Protein AF-A0A950N4R3-F1 (afdb_monomer)

Secondary structure (DSSP, 8-state):
------HHHHHHGGGSTHHHHHHHHHHHHHHHH-SSHHHHHHHHHHHHHSSPPPHHHHHHHHHHHHHS-HHHHHHHHHHHHHHH-------

Solvent-accessible surface area (backbone atoms only — not comparable to full-atom values): 5429 Å² total; per-residue (Å²): 143,82,87,83,84,56,73,68,60,61,62,70,40,79,84,40,73,62,54,57,53,48,17,45,54,50,29,56,46,42,63,70,77,37,89,49,68,67,60,32,50,39,50,48,28,37,74,76,70,73,39,77,54,50,75,68,57,46,50,52,49,51,57,50,40,73,73,36,61,72,72,64,28,38,33,51,48,39,48,49,54,55,57,70,57,59,82,80,78,85,133

Structure (mmCIF, N/CA/C/O backbone):
data_AF-A0A950N4R3-F1
#
_entry.id   AF-A0A950N4R3-F1
#
loop_
_atom_site.group_PDB
_atom_site.id
_atom_site.type_symbol
_atom_site.label_atom_id
_atom_site.label_alt_id
_atom_site.label_comp_id
_atom_site.label_asym_id
_atom_site.label_entity_id
_atom_site.label_seq_id
_atom_site.pdbx_PDB_ins_code
_atom_site.Cartn_x
_atom_site.Cartn_y
_atom_site.Cartn_z
_atom_site.occupancy
_atom_site.B_iso_or_equiv
_atom_site.auth_seq_id
_atom_site.auth_comp_id
_atom_site.auth_asym_id
_atom_site.auth_atom_id
_atom_site.pdbx_PDB_model_num
ATOM 1 N N . ARG A 1 1 ? 19.353 -18.789 13.311 1.00 52.81 1 ARG A N 1
ATOM 2 C CA . ARG A 1 1 ? 19.544 -17.323 13.420 1.00 52.81 1 ARG A CA 1
ATOM 3 C C . ARG A 1 1 ? 20.870 -16.975 12.750 1.00 52.81 1 ARG A C 1
ATOM 5 O O . ARG A 1 1 ? 21.881 -17.170 13.398 1.00 52.81 1 ARG A O 1
ATOM 12 N N . ILE A 1 2 ? 20.873 -16.540 11.484 1.00 38.72 2 ILE A N 1
ATOM 13 C CA . ILE A 1 2 ? 21.940 -15.717 10.887 1.00 38.72 2 ILE A CA 1
ATOM 14 C C . ILE A 1 2 ? 21.254 -14.786 9.889 1.00 38.72 2 ILE A C 1
ATOM 16 O O . ILE A 1 2 ? 20.527 -15.214 8.998 1.00 38.72 2 ILE A O 1
ATOM 20 N N . THR A 1 3 ? 21.429 -13.510 10.170 1.00 46.00 3 THR A N 1
ATOM 21 C CA . THR A 1 3 ? 20.975 -12.332 9.455 1.00 46.00 3 THR A CA 1
ATOM 22 C C . THR A 1 3 ? 21.828 -12.201 8.194 1.00 46.00 3 THR A C 1
ATOM 24 O O . THR A 1 3 ? 23.022 -11.951 8.311 1.00 46.00 3 THR A O 1
ATOM 27 N N . SER A 1 4 ? 21.256 -12.382 7.003 1.00 39.84 4 SER A N 1
ATOM 28 C CA . SER A 1 4 ? 21.950 -12.049 5.752 1.00 39.84 4 SER A CA 1
ATOM 29 C C . SER A 1 4 ? 21.361 -10.777 5.174 1.00 39.84 4 SER A C 1
ATOM 31 O O . SER A 1 4 ? 20.399 -10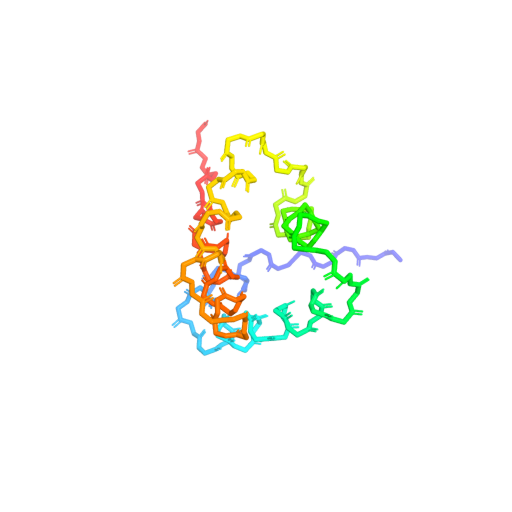.762 4.415 1.00 39.84 4 SER A O 1
ATOM 33 N N . THR A 1 5 ? 21.976 -9.694 5.616 1.00 50.62 5 THR A N 1
ATOM 34 C CA . THR A 1 5 ? 21.991 -8.377 5.006 1.00 50.62 5 THR A CA 1
ATOM 35 C C . THR A 1 5 ? 22.535 -8.451 3.575 1.00 50.62 5 THR A C 1
ATOM 37 O O . THR A 1 5 ? 23.741 -8.595 3.389 1.00 50.62 5 THR A O 1
ATOM 40 N N . THR A 1 6 ? 21.692 -8.238 2.565 1.00 44.16 6 THR A N 1
ATOM 41 C CA . THR A 1 6 ? 22.138 -7.612 1.305 1.00 44.16 6 THR A CA 1
ATOM 42 C C . THR A 1 6 ? 21.306 -6.362 0.988 1.00 44.16 6 THR A C 1
ATOM 44 O O . THR A 1 6 ? 20.564 -6.338 0.008 1.00 44.16 6 THR A O 1
ATOM 47 N N . PRO A 1 7 ? 21.461 -5.266 1.764 1.00 51.59 7 PRO A N 1
ATOM 48 C CA . PRO A 1 7 ? 20.920 -3.957 1.383 1.00 51.59 7 PRO A CA 1
ATOM 49 C C . PRO A 1 7 ? 21.400 -3.505 -0.009 1.00 51.59 7 PRO A C 1
ATOM 51 O O . PRO A 1 7 ? 20.709 -2.763 -0.695 1.00 51.59 7 PRO A O 1
ATOM 54 N N . LEU A 1 8 ? 22.564 -3.991 -0.461 1.00 45.12 8 LEU A N 1
ATOM 55 C CA . LEU A 1 8 ? 23.170 -3.593 -1.732 1.00 45.12 8 LEU A CA 1
ATOM 56 C C . LEU A 1 8 ? 22.494 -4.219 -2.969 1.00 45.12 8 LEU A C 1
ATOM 58 O O . LEU A 1 8 ? 22.484 -3.594 -4.023 1.00 45.12 8 LEU A O 1
ATOM 62 N N . GLN A 1 9 ? 21.890 -5.413 -2.863 1.00 44.06 9 GLN A N 1
ATOM 63 C CA . GLN A 1 9 ? 21.156 -6.012 -3.992 1.00 44.06 9 GLN A CA 1
ATOM 64 C C . GLN A 1 9 ? 19.747 -5.432 -4.151 1.00 44.06 9 GLN A C 1
ATOM 66 O O . GLN A 1 9 ? 19.268 -5.330 -5.275 1.00 44.06 9 GLN A O 1
ATOM 71 N N . ALA A 1 10 ? 19.120 -4.971 -3.064 1.00 51.31 10 ALA A N 1
ATOM 72 C CA . ALA A 1 10 ? 17.852 -4.243 -3.131 1.00 51.31 10 ALA A CA 1
ATOM 73 C C . ALA A 1 10 ? 17.991 -2.897 -3.873 1.00 51.31 10 ALA A C 1
ATOM 75 O O . ALA A 1 10 ? 17.063 -2.470 -4.554 1.00 51.31 10 ALA A O 1
ATOM 76 N N . LEU A 1 11 ? 19.170 -2.264 -3.804 1.00 48.53 11 LEU A N 1
ATOM 77 C CA . LEU A 1 11 ? 19.442 -0.982 -4.461 1.00 48.53 11 LEU A CA 1
ATOM 78 C C . LEU A 1 11 ? 19.685 -1.119 -5.978 1.00 48.53 11 LEU A C 1
ATOM 80 O O . LEU A 1 11 ? 19.286 -0.246 -6.742 1.00 48.53 11 LEU A O 1
ATOM 84 N N . PHE A 1 12 ? 20.269 -2.234 -6.438 1.00 43.88 12 PHE A N 1
ATOM 85 C CA . PHE A 1 12 ? 20.420 -2.522 -7.875 1.00 43.88 12 PHE A CA 1
ATOM 86 C C . PHE A 1 12 ? 19.100 -2.926 -8.559 1.00 43.88 12 PHE A C 1
ATOM 88 O O . PHE A 1 12 ? 18.979 -2.801 -9.773 1.00 43.88 12 PHE A O 1
ATOM 95 N N . MET A 1 13 ? 18.095 -3.366 -7.795 1.00 48.78 13 MET A N 1
ATOM 96 C CA . MET A 1 13 ? 16.781 -3.776 -8.311 1.00 48.78 13 MET A CA 1
ATOM 97 C C . MET A 1 13 ? 15.836 -2.607 -8.613 1.00 48.78 13 MET A C 1
ATOM 99 O O . MET A 1 13 ? 14.818 -2.808 -9.267 1.00 48.78 13 MET A O 1
ATOM 103 N N . LEU A 1 14 ? 16.162 -1.388 -8.170 1.00 47.56 14 LEU A N 1
ATOM 104 C CA . LEU A 1 14 ? 15.286 -0.215 -8.267 1.00 47.56 14 LEU A CA 1
ATOM 105 C C . LEU A 1 14 ? 15.012 0.259 -9.714 1.00 47.56 14 LEU A C 1
ATOM 107 O O . LEU A 1 14 ? 14.135 1.094 -9.915 1.00 47.56 14 LEU A O 1
ATOM 111 N N . ASN A 1 15 ? 15.730 -0.271 -10.714 1.00 52.72 15 ASN A N 1
ATOM 112 C CA . ASN A 1 15 ? 15.570 0.068 -12.137 1.00 52.72 15 ASN A CA 1
ATOM 113 C C . ASN A 1 15 ? 15.091 -1.102 -13.020 1.00 52.72 15 ASN A C 1
ATOM 115 O O . ASN A 1 15 ? 15.010 -0.946 -14.237 1.00 52.72 15 ASN A O 1
ATOM 119 N N . ASP A 1 16 ? 14.781 -2.266 -12.443 1.00 57.34 16 ASP A N 1
ATOM 120 C CA . ASP A 1 16 ? 14.658 -3.521 -13.195 1.00 57.34 16 ASP A CA 1
ATOM 121 C C . ASP A 1 16 ? 13.221 -4.104 -13.140 1.00 57.34 16 ASP A C 1
ATOM 123 O O . ASP A 1 16 ? 12.522 -3.887 -12.141 1.00 57.34 16 ASP A O 1
ATOM 127 N N . PRO A 1 17 ? 12.749 -4.837 -14.178 1.00 61.00 17 PRO A N 1
ATOM 128 C CA . PRO A 1 17 ? 11.490 -5.601 -14.248 1.00 61.00 17 PRO A CA 1
ATOM 129 C C . PRO A 1 17 ? 10.959 -6.202 -12.940 1.00 61.00 17 PRO A C 1
ATOM 131 O O . PRO A 1 17 ? 9.750 -6.282 -12.727 1.00 61.00 17 PRO A O 1
ATOM 134 N N . LEU A 1 18 ? 11.853 -6.559 -12.025 1.00 64.44 18 LEU A N 1
ATOM 135 C CA . LEU A 1 18 ? 11.528 -7.054 -10.700 1.00 64.44 18 LEU A CA 1
ATOM 136 C C . LEU A 1 18 ? 10.633 -6.118 -9.863 1.00 64.44 18 LEU A C 1
ATOM 138 O O . LEU A 1 18 ? 9.789 -6.616 -9.125 1.00 64.44 18 LEU A O 1
ATOM 142 N N . VAL A 1 19 ? 10.744 -4.787 -9.976 1.00 66.62 19 VAL A N 1
ATOM 143 C CA . VAL A 1 19 ? 9.828 -3.859 -9.270 1.00 66.62 19 VAL A CA 1
ATOM 144 C C . VAL A 1 19 ? 8.415 -3.944 -9.848 1.00 66.62 19 VAL A C 1
ATOM 146 O O . VAL A 1 19 ? 7.434 -3.845 -9.109 1.00 66.62 19 VAL A O 1
ATOM 149 N N . HIS A 1 20 ? 8.292 -4.177 -11.158 1.00 71.62 20 HIS A N 1
ATOM 150 C CA . HIS A 1 20 ? 6.998 -4.390 -11.800 1.00 71.62 20 HIS A CA 1
ATOM 151 C C . HIS A 1 20 ? 6.367 -5.715 -11.364 1.00 71.62 20 HIS A C 1
ATOM 153 O O . HIS A 1 20 ? 5.187 -5.732 -11.010 1.00 71.62 20 HIS A O 1
ATOM 159 N N . ASP A 1 21 ? 7.139 -6.801 -11.332 1.00 74.31 21 ASP A N 1
ATOM 160 C CA . ASP A 1 21 ? 6.650 -8.098 -10.854 1.00 74.31 21 ASP A CA 1
ATOM 161 C C . ASP A 1 21 ? 6.336 -8.080 -9.353 1.00 74.31 21 ASP A C 1
ATOM 163 O O . ASP A 1 21 ? 5.299 -8.594 -8.927 1.00 74.31 21 ASP A O 1
ATOM 167 N N . ALA A 1 22 ? 7.159 -7.404 -8.546 1.00 75.44 22 ALA A N 1
ATOM 168 C CA . ALA A 1 22 ? 6.892 -7.195 -7.129 1.00 75.44 22 ALA A CA 1
ATOM 169 C C . ALA A 1 22 ? 5.618 -6.368 -6.914 1.00 75.44 22 ALA A C 1
ATOM 171 O O . ALA A 1 22 ? 4.803 -6.731 -6.070 1.00 75.44 22 ALA A O 1
ATOM 172 N N . ALA A 1 23 ? 5.394 -5.304 -7.693 1.00 80.12 23 ALA A N 1
ATOM 173 C CA . ALA A 1 23 ? 4.184 -4.485 -7.604 1.00 80.12 23 ALA A CA 1
ATOM 174 C C . ALA A 1 23 ? 2.925 -5.284 -7.964 1.00 80.12 23 ALA A C 1
ATOM 176 O O . ALA A 1 23 ? 1.919 -5.186 -7.261 1.00 80.12 23 ALA A O 1
ATOM 177 N N . LYS A 1 24 ? 2.994 -6.132 -8.997 1.00 81.31 24 LYS A N 1
ATOM 178 C CA . LYS A 1 24 ? 1.905 -7.049 -9.368 1.00 81.31 24 LYS A CA 1
ATOM 179 C C . LYS A 1 24 ? 1.611 -8.063 -8.270 1.00 81.31 24 LYS A C 1
ATOM 181 O O . LYS A 1 24 ? 0.461 -8.212 -7.857 1.00 81.31 24 LYS A O 1
ATOM 186 N N . ALA A 1 25 ? 2.641 -8.736 -7.758 1.00 82.38 25 ALA A N 1
ATOM 187 C CA . ALA A 1 25 ? 2.492 -9.708 -6.679 1.00 82.38 25 ALA A CA 1
ATOM 188 C C . ALA A 1 25 ? 1.946 -9.055 -5.397 1.00 82.38 25 ALA A C 1
ATOM 190 O O . ALA A 1 25 ? 1.084 -9.620 -4.722 1.00 82.38 25 ALA A O 1
ATOM 191 N N . PHE A 1 26 ? 2.403 -7.841 -5.089 1.00 82.56 26 PHE A N 1
ATOM 192 C CA . PHE A 1 26 ? 1.954 -7.050 -3.950 1.00 82.56 26 PHE A CA 1
ATOM 193 C C . PHE A 1 26 ? 0.485 -6.635 -4.079 1.00 82.56 26 PHE A C 1
ATOM 195 O O . PHE A 1 26 ? -0.301 -6.866 -3.159 1.00 82.56 26 PHE A O 1
ATOM 202 N N . ALA A 1 27 ? 0.084 -6.111 -5.239 1.00 84.88 27 ALA A N 1
ATOM 203 C CA . ALA A 1 27 ? -1.302 -5.758 -5.529 1.00 84.88 27 ALA A CA 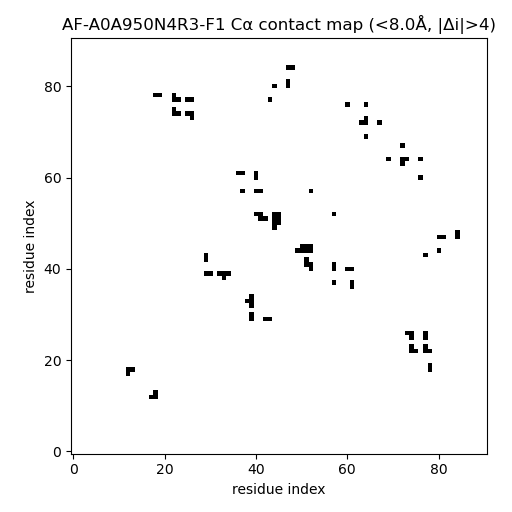1
ATOM 204 C C . ALA A 1 27 ? -2.230 -6.982 -5.452 1.00 84.88 27 ALA A C 1
ATOM 206 O O . ALA A 1 27 ? -3.271 -6.930 -4.795 1.00 84.88 27 ALA A O 1
ATOM 207 N N . ALA A 1 28 ? -1.830 -8.110 -6.047 1.00 85.19 28 ALA A N 1
ATOM 208 C CA . ALA A 1 28 ? -2.591 -9.357 -5.992 1.00 85.19 28 ALA A CA 1
ATOM 209 C C . ALA A 1 28 ? -2.746 -9.881 -4.555 1.00 85.19 28 ALA A C 1
ATOM 211 O O . ALA A 1 28 ? -3.805 -10.386 -4.180 1.00 85.19 28 ALA A O 1
ATOM 212 N N . ARG A 1 29 ? -1.702 -9.744 -3.731 1.00 85.12 29 ARG A N 1
ATOM 213 C CA . ARG A 1 29 ? -1.738 -10.116 -2.316 1.00 85.12 29 ARG A CA 1
ATOM 214 C C . ARG A 1 29 ? -2.710 -9.240 -1.522 1.00 85.12 29 ARG A C 1
ATOM 216 O O . ARG A 1 29 ? -3.528 -9.785 -0.787 1.00 85.12 29 ARG A O 1
ATOM 223 N N . LEU A 1 30 ? -2.670 -7.918 -1.702 1.00 84.06 30 LEU A N 1
ATOM 224 C CA . LEU A 1 30 ? -3.587 -6.986 -1.030 1.00 84.06 30 LEU A CA 1
ATOM 225 C C . LEU A 1 30 ? -5.050 -7.248 -1.402 1.00 84.06 30 LEU A C 1
ATOM 227 O O . LEU A 1 30 ? -5.918 -7.265 -0.530 1.00 84.06 30 LEU A O 1
ATOM 231 N N . GLN A 1 31 ? -5.316 -7.524 -2.680 1.00 81.75 31 GLN A N 1
ATOM 232 C CA . GLN A 1 31 ? -6.661 -7.852 -3.156 1.00 81.75 31 GLN A CA 1
ATOM 233 C C . GLN A 1 31 ? -7.201 -9.163 -2.561 1.00 81.75 31 GLN A C 1
ATOM 235 O O . GLN A 1 31 ? -8.406 -9.272 -2.348 1.00 81.75 31 GLN A O 1
ATOM 240 N N . LYS A 1 32 ? -6.327 -10.137 -2.261 1.00 82.12 32 LYS A N 1
ATOM 241 C CA . LYS A 1 32 ? -6.699 -11.411 -1.620 1.00 82.12 32 LYS A CA 1
ATOM 242 C C . LYS A 1 32 ? -6.84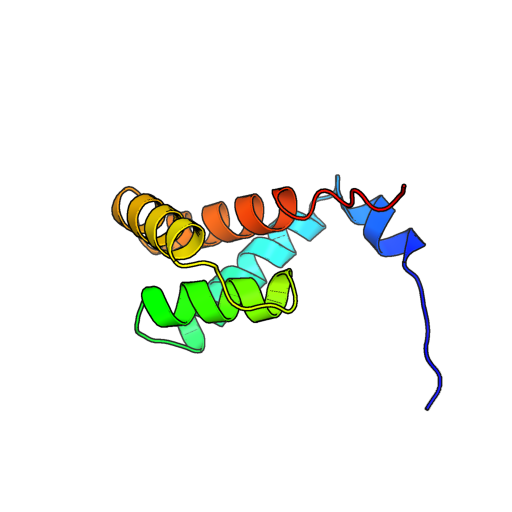6 -11.319 -0.099 1.00 82.12 32 LYS A C 1
ATOM 244 O O . LYS A 1 32 ? -7.687 -12.012 0.459 1.00 82.12 32 LYS A O 1
ATOM 249 N N . GLU A 1 33 ? -6.013 -10.528 0.580 1.00 77.25 33 GLU A N 1
ATOM 250 C CA . GLU A 1 33 ? -5.975 -10.487 2.053 1.00 77.25 33 GLU A CA 1
ATOM 251 C C . GLU A 1 33 ? -7.120 -9.676 2.678 1.00 77.25 33 GLU A C 1
ATOM 253 O O . GLU A 1 33 ? -7.490 -9.939 3.825 1.00 77.25 33 GLU A O 1
ATOM 258 N N . ARG A 1 34 ? -7.656 -8.671 1.978 1.00 76.94 34 ARG A N 1
ATOM 259 C CA . ARG A 1 34 ? -8.668 -7.745 2.516 1.00 76.94 34 ARG A CA 1
ATOM 260 C C . ARG A 1 34 ? -9.728 -7.432 1.468 1.00 76.94 34 ARG A C 1
ATOM 262 O O . ARG A 1 34 ? -9.411 -7.397 0.280 1.00 76.94 34 ARG A O 1
ATOM 269 N N . ALA A 1 35 ? -10.967 -7.206 1.901 1.00 74.88 35 ALA A N 1
ATOM 270 C CA . ALA A 1 35 ? -12.077 -6.818 1.028 1.00 74.88 35 ALA A CA 1
ATOM 271 C C . ALA A 1 35 ? -12.176 -5.292 0.866 1.00 74.88 35 ALA A C 1
ATOM 273 O O . ALA A 1 35 ? -12.433 -4.821 -0.244 1.00 74.88 35 ALA A O 1
ATOM 274 N N . ASP A 1 36 ? -11.903 -4.549 1.942 1.00 85.25 36 ASP A N 1
ATOM 275 C CA . ASP A 1 36 ? -12.050 -3.097 2.001 1.00 85.25 36 ASP A CA 1
ATOM 276 C C . ASP A 1 36 ? -10.793 -2.355 1.547 1.00 85.25 36 ASP A C 1
ATOM 278 O O . ASP A 1 36 ? -9.666 -2.695 1.915 1.00 85.25 36 ASP A O 1
ATOM 282 N N . ASP A 1 37 ? -10.988 -1.306 0.748 1.00 84.38 37 ASP A N 1
ATOM 283 C CA . ASP A 1 37 ? -9.879 -0.544 0.173 1.00 84.38 37 ASP A CA 1
ATOM 284 C C . ASP A 1 37 ? -9.103 0.246 1.242 1.00 84.38 37 ASP A C 1
ATOM 286 O O . ASP A 1 37 ? -7.886 0.374 1.130 1.00 84.38 37 ASP A O 1
ATOM 290 N N . ALA A 1 38 ? -9.759 0.690 2.320 1.00 85.25 38 ALA A N 1
ATOM 291 C CA . ALA A 1 38 ? -9.099 1.354 3.450 1.00 85.25 38 ALA A CA 1
ATOM 292 C C . ALA A 1 38 ? -8.123 0.415 4.180 1.00 85.25 38 ALA A C 1
ATOM 294 O O . ALA A 1 38 ? -6.950 0.752 4.350 1.00 85.25 38 ALA A O 1
ATOM 295 N N . ASP A 1 39 ? -8.566 -0.802 4.498 1.00 86.25 39 ASP A N 1
ATOM 296 C CA . ASP A 1 39 ? -7.727 -1.826 5.130 1.00 86.25 39 ASP A CA 1
ATOM 297 C C . ASP A 1 39 ? -6.565 -2.249 4.227 1.00 86.25 39 ASP A C 1
ATOM 299 O O . ASP A 1 39 ? -5.453 -2.515 4.694 1.00 86.25 39 ASP A O 1
ATOM 303 N N . ARG A 1 40 ? -6.802 -2.319 2.910 1.00 87.44 40 ARG A N 1
ATOM 304 C CA . ARG A 1 40 ? -5.749 -2.599 1.927 1.00 87.44 40 ARG A CA 1
ATOM 305 C C . ARG A 1 40 ? -4.706 -1.490 1.890 1.00 87.44 40 ARG A C 1
ATOM 307 O O . ARG A 1 40 ? -3.520 -1.807 1.830 1.00 87.44 40 ARG A O 1
ATOM 314 N N . VAL A 1 41 ? -5.116 -0.220 1.939 1.00 87.88 41 VAL A N 1
ATOM 315 C CA . VAL A 1 41 ? -4.188 0.918 2.010 1.00 87.88 41 VAL A CA 1
ATOM 316 C C . VAL A 1 41 ? -3.349 0.821 3.280 1.00 87.88 41 VAL A C 1
ATOM 318 O O . VAL A 1 41 ? -2.124 0.824 3.195 1.00 87.88 41 VAL A O 1
ATOM 321 N N . GLU A 1 42 ? -3.964 0.647 4.448 1.00 87.12 42 GLU A N 1
ATOM 322 C CA . GLU A 1 42 ? -3.216 0.553 5.705 1.00 87.12 42 GLU A CA 1
ATOM 323 C C . GLU A 1 42 ? -2.224 -0.619 5.691 1.00 87.12 42 GLU A C 1
ATOM 325 O O . GLU A 1 42 ? -1.046 -0.470 6.035 1.00 87.12 42 GLU A O 1
ATOM 330 N N . ARG A 1 43 ? -2.665 -1.782 5.198 1.00 86.12 43 ARG A N 1
ATOM 331 C CA . ARG A 1 43 ? -1.805 -2.957 5.049 1.00 86.12 43 ARG A CA 1
ATOM 332 C C . ARG A 1 43 ? -0.660 -2.716 4.070 1.00 86.12 43 ARG A C 1
ATOM 334 O O . ARG A 1 43 ? 0.446 -3.195 4.317 1.00 86.12 43 ARG A O 1
ATOM 341 N N . ALA A 1 44 ? -0.900 -1.981 2.988 1.00 86.25 44 ALA A N 1
ATOM 342 C CA . ALA A 1 44 ? 0.130 -1.640 2.020 1.00 86.25 44 ALA A CA 1
ATOM 343 C C . ALA A 1 44 ? 1.243 -0.805 2.666 1.00 86.25 44 ALA A C 1
ATOM 345 O O . ALA A 1 44 ? 2.416 -1.144 2.527 1.00 86.25 44 ALA A O 1
ATOM 346 N N . PHE A 1 45 ? 0.881 0.223 3.438 1.00 85.88 45 PHE A N 1
ATOM 347 C CA . PHE A 1 45 ? 1.838 1.055 4.174 1.00 85.88 45 PHE A CA 1
ATOM 348 C C . PHE A 1 45 ? 2.617 0.250 5.221 1.00 85.88 45 PHE A C 1
ATOM 350 O O . PHE A 1 45 ? 3.841 0.348 5.285 1.00 85.88 45 PHE A O 1
ATOM 357 N N . GLN A 1 46 ? 1.946 -0.631 5.965 1.00 84.12 46 GLN A N 1
ATOM 358 C CA . GLN A 1 46 ? 2.605 -1.516 6.931 1.00 84.12 46 GLN A CA 1
ATOM 359 C C . GLN A 1 46 ? 3.618 -2.458 6.267 1.00 84.12 46 GLN A C 1
ATOM 361 O O . GLN A 1 46 ? 4.705 -2.674 6.794 1.00 84.12 46 GLN A O 1
ATOM 366 N N . LEU A 1 47 ? 3.281 -3.022 5.103 1.00 81.25 47 LEU A N 1
ATOM 367 C CA . LEU A 1 47 ? 4.160 -3.955 4.397 1.00 81.25 47 LEU A CA 1
ATOM 368 C C . LEU A 1 47 ? 5.312 -3.259 3.659 1.00 81.25 47 LEU A C 1
ATOM 370 O O . LEU A 1 47 ? 6.394 -3.834 3.577 1.00 81.25 47 LEU A O 1
ATOM 374 N N . ALA A 1 48 ? 5.088 -2.063 3.110 1.00 79.94 48 ALA A N 1
ATOM 375 C CA . ALA A 1 48 ? 6.079 -1.356 2.297 1.00 79.94 48 ALA A CA 1
ATOM 376 C C . ALA A 1 48 ? 6.960 -0.386 3.100 1.00 79.94 48 ALA A C 1
ATOM 378 O O . ALA A 1 48 ? 8.129 -0.215 2.763 1.00 79.94 48 ALA A O 1
ATOM 379 N N . LEU A 1 49 ? 6.409 0.255 4.137 1.00 79.06 49 LEU A N 1
ATOM 380 C CA . LEU A 1 49 ? 7.078 1.292 4.936 1.00 79.06 49 LEU A CA 1
ATOM 381 C C . LEU A 1 49 ? 7.250 0.905 6.413 1.00 79.06 49 LEU A C 1
ATOM 383 O O . LEU A 1 49 ? 7.890 1.642 7.158 1.00 79.06 49 LEU A O 1
ATOM 387 N N . GLY A 1 50 ? 6.682 -0.221 6.862 1.00 80.19 50 GLY A N 1
ATOM 388 C CA . GLY A 1 50 ? 6.797 -0.675 8.253 1.00 80.19 50 GLY A CA 1
ATOM 389 C C . GLY A 1 50 ? 6.071 0.210 9.272 1.00 80.19 50 GLY A C 1
ATOM 390 O O . GLY A 1 50 ? 6.314 0.083 10.470 1.00 80.19 50 GLY A O 1
ATOM 391 N N . ARG A 1 51 ? 5.202 1.119 8.811 1.00 83.12 51 ARG A N 1
ATOM 392 C CA . ARG A 1 51 ? 4.425 2.047 9.642 1.00 83.12 51 ARG A CA 1
ATOM 393 C C . ARG A 1 51 ? 2.985 2.158 9.135 1.00 83.12 51 ARG A C 1
ATOM 395 O O . ARG A 1 51 ? 2.747 1.890 7.955 1.00 83.12 51 ARG A O 1
ATOM 402 N N . PRO A 1 52 ? 2.025 2.581 9.976 1.00 82.31 52 PRO A N 1
ATOM 403 C CA . PRO A 1 52 ? 0.690 2.907 9.492 1.00 82.31 52 PRO A CA 1
ATOM 404 C C . PRO A 1 52 ? 0.732 4.123 8.556 1.00 82.31 52 PRO A C 1
ATOM 406 O O . PRO A 1 52 ? 1.604 4.997 8.674 1.00 82.31 52 PRO A O 1
ATOM 409 N N . ALA A 1 53 ? -0.218 4.167 7.622 1.00 84.06 53 ALA A N 1
ATOM 410 C CA . ALA A 1 53 ? -0.464 5.349 6.806 1.00 84.06 53 ALA A CA 1
ATOM 411 C C . ALA A 1 53 ? -0.924 6.504 7.703 1.00 84.06 53 ALA A C 1
ATOM 413 O O . ALA A 1 53 ? -1.686 6.291 8.649 1.00 84.06 53 ALA A O 1
ATOM 414 N N . SER A 1 54 ? -0.499 7.730 7.403 1.00 86.69 54 SER A N 1
ATOM 415 C CA . SER A 1 54 ? -1.109 8.903 8.026 1.00 86.69 54 SER A CA 1
ATOM 416 C C . SER A 1 54 ? -2.555 9.093 7.522 1.00 86.69 54 SER A C 1
ATOM 418 O O . SER A 1 54 ? -2.922 8.573 6.459 1.00 86.69 54 SER A O 1
ATOM 420 N N . PRO A 1 55 ? -3.395 9.863 8.236 1.00 86.00 55 PRO A N 1
ATOM 421 C CA . PRO A 1 55 ? -4.742 10.191 7.766 1.00 86.00 55 PRO A CA 1
ATOM 422 C C . PRO A 1 55 ? -4.746 10.874 6.388 1.00 86.00 55 PRO A C 1
ATOM 424 O O . PRO A 1 55 ? -5.608 10.595 5.562 1.00 86.00 55 PRO A O 1
ATOM 427 N N . ASP A 1 56 ? -3.753 11.723 6.116 1.00 85.56 56 ASP A N 1
ATOM 428 C CA . ASP A 1 56 ? -3.627 12.440 4.843 1.00 85.56 56 ASP A CA 1
ATOM 429 C C . ASP A 1 56 ? -3.173 11.500 3.710 1.00 85.56 56 ASP A C 1
ATOM 431 O O . ASP A 1 56 ? -3.759 11.474 2.628 1.00 85.56 56 ASP A O 1
ATOM 435 N N . GLU A 1 57 ? -2.201 10.627 3.997 1.00 85.31 57 GLU A N 1
ATOM 436 C CA . GLU A 1 57 ? -1.696 9.625 3.050 1.00 85.31 57 GLU A CA 1
ATOM 437 C C . GLU A 1 57 ? -2.771 8.601 2.669 1.00 85.31 57 GLU A C 1
ATOM 439 O O . GLU A 1 57 ? -2.908 8.233 1.500 1.00 85.31 57 GLU A O 1
ATOM 444 N N . SER A 1 58 ? -3.552 8.146 3.651 1.00 86.44 58 SER A N 1
ATOM 445 C CA . SER A 1 58 ? -4.648 7.204 3.424 1.00 86.44 58 SER A CA 1
ATOM 446 C C . SER A 1 58 ? -5.792 7.840 2.635 1.00 86.44 58 SER A C 1
ATOM 448 O O . SER A 1 58 ? -6.289 7.225 1.689 1.00 86.44 58 SER A O 1
ATOM 450 N N . ALA A 1 59 ? -6.155 9.091 2.937 1.00 87.19 59 ALA A N 1
ATOM 451 C CA . ALA A 1 59 ? -7.141 9.840 2.165 1.00 87.19 59 ALA A CA 1
ATOM 452 C C . ALA A 1 59 ? -6.696 10.042 0.706 1.00 87.19 59 ALA A C 1
ATOM 454 O O . ALA A 1 59 ? -7.475 9.793 -0.217 1.00 87.19 59 ALA A O 1
ATOM 455 N N . ALA A 1 60 ? -5.435 10.425 0.479 1.00 86.69 60 ALA A N 1
ATOM 456 C CA . ALA A 1 60 ? -4.876 10.585 -0.862 1.00 86.69 60 ALA A CA 1
ATOM 457 C C . ALA A 1 60 ? -4.846 9.258 -1.642 1.00 86.69 60 ALA A C 1
ATOM 459 O O . ALA A 1 60 ? -5.213 9.224 -2.820 1.00 86.69 60 ALA A O 1
ATOM 460 N N . ALA A 1 61 ? -4.467 8.156 -0.986 1.00 86.38 61 ALA A N 1
ATOM 461 C CA . ALA A 1 61 ? -4.458 6.823 -1.582 1.00 86.38 61 ALA A CA 1
ATOM 462 C C . ALA A 1 61 ? -5.867 6.361 -1.978 1.00 86.38 61 ALA A C 1
ATOM 464 O O . ALA A 1 61 ? -6.074 5.915 -3.105 1.00 86.38 61 ALA A O 1
ATOM 465 N N . LEU A 1 62 ?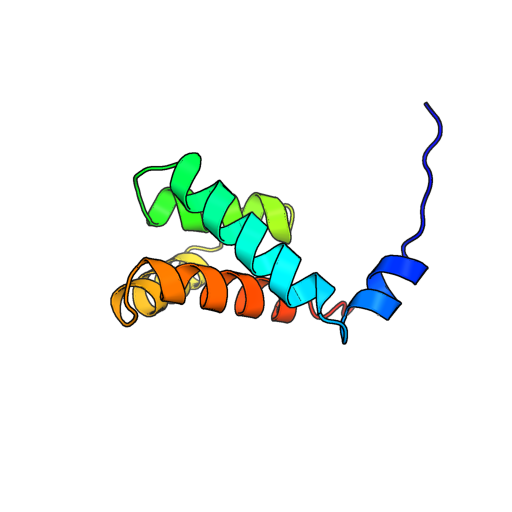 -6.855 6.525 -1.095 1.00 87.88 62 LEU A N 1
ATOM 466 C CA . LEU A 1 62 ? -8.250 6.179 -1.382 1.00 87.88 62 LEU A CA 1
ATOM 467 C C . LEU A 1 62 ? -8.830 7.035 -2.510 1.00 87.88 62 LEU A C 1
ATOM 469 O O . LEU A 1 62 ? -9.484 6.507 -3.408 1.00 87.88 62 LEU A O 1
ATOM 473 N N . ALA A 1 63 ? -8.544 8.339 -2.519 1.00 87.94 63 ALA A N 1
ATOM 474 C CA . ALA A 1 63 ? -8.967 9.232 -3.594 1.00 87.94 63 ALA A CA 1
ATOM 475 C C . ALA A 1 63 ? -8.331 8.862 -4.945 1.00 87.94 63 ALA A C 1
ATOM 477 O O . ALA A 1 63 ? -8.977 8.982 -5.988 1.00 87.94 63 ALA A O 1
ATOM 478 N N . TYR A 1 64 ? -7.078 8.401 -4.941 1.00 85.44 64 TYR A N 1
ATOM 479 C CA . TYR A 1 64 ? -6.401 7.898 -6.135 1.00 85.44 64 TYR A CA 1
ATOM 480 C C . TYR A 1 64 ? -7.031 6.594 -6.638 1.00 85.44 64 TYR A C 1
ATOM 482 O O . TYR A 1 64 ? -7.368 6.488 -7.818 1.00 85.44 64 TYR A O 1
ATOM 490 N N . LEU A 1 65 ? -7.253 5.631 -5.740 1.00 84.88 65 LEU A N 1
ATOM 491 C CA . LEU A 1 65 ? -7.874 4.344 -6.057 1.00 84.88 65 LEU A CA 1
ATOM 492 C C . LEU A 1 65 ? -9.312 4.510 -6.562 1.00 84.88 65 LEU A C 1
ATOM 494 O O . LEU A 1 65 ? -9.712 3.801 -7.476 1.00 84.88 65 LEU A O 1
ATOM 498 N N . ALA A 1 66 ? -10.065 5.481 -6.041 1.00 84.50 66 ALA A N 1
ATOM 499 C CA . ALA A 1 66 ? -11.419 5.784 -6.504 1.00 84.50 66 ALA A CA 1
ATOM 500 C C . ALA A 1 66 ? -11.465 6.349 -7.938 1.00 84.50 66 ALA A C 1
ATOM 502 O O . ALA A 1 66 ? -12.486 6.225 -8.614 1.00 84.50 66 ALA A O 1
ATOM 503 N N . LYS A 1 67 ? -10.377 6.973 -8.415 1.00 82.00 67 LYS A N 1
ATOM 504 C CA . LYS A 1 67 ? -10.280 7.546 -9.770 1.00 82.00 67 LYS A CA 1
ATOM 505 C C . LYS A 1 67 ? -9.839 6.538 -10.836 1.00 82.00 67 LYS A C 1
ATOM 507 O O . LYS A 1 67 ? -10.027 6.814 -12.018 1.00 82.00 67 LYS A O 1
ATOM 512 N N . MET A 1 68 ? -9.248 5.404 -10.454 1.00 69.81 68 MET A N 1
ATOM 513 C CA . MET A 1 68 ? -8.780 4.361 -11.378 1.00 69.81 68 MET A CA 1
ATOM 514 C C . MET A 1 68 ? -9.585 3.061 -11.225 1.00 69.81 68 MET A C 1
ATOM 516 O O . MET A 1 68 ? -10.114 2.751 -10.164 1.00 69.81 68 MET A O 1
ATOM 520 N N . GLY A 1 69 ? -9.673 2.260 -12.291 1.00 65.25 69 GLY A N 1
ATOM 521 C CA . GLY A 1 69 ? -10.295 0.932 -12.230 1.00 65.25 69 GLY A CA 1
ATOM 522 C C . GLY A 1 69 ? -9.556 0.006 -11.255 1.00 65.25 69 GLY A C 1
ATOM 523 O O . GLY A 1 69 ? -8.328 -0.048 -11.273 1.00 65.25 69 GLY A O 1
ATOM 524 N N . LYS A 1 70 ? -10.301 -0.726 -10.411 1.00 68.06 70 LYS A N 1
ATOM 525 C CA . LYS A 1 70 ? -9.787 -1.427 -9.214 1.00 68.06 70 LYS A CA 1
ATOM 526 C C . LYS A 1 70 ? -8.482 -2.201 -9.441 1.00 68.06 70 LYS A C 1
ATOM 528 O O . LYS A 1 70 ? -7.55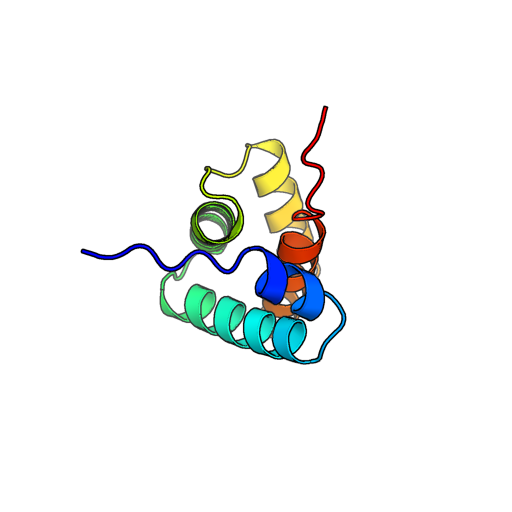5 -2.049 -8.658 1.00 68.06 70 LYS A O 1
ATOM 533 N N . THR A 1 71 ? -8.376 -3.014 -10.489 1.00 67.00 71 THR A N 1
ATOM 534 C CA . THR A 1 71 ? -7.215 -3.905 -10.673 1.00 67.00 71 THR A CA 1
ATOM 535 C C . THR A 1 71 ? -5.940 -3.148 -11.055 1.00 67.00 71 THR A C 1
ATOM 537 O O . THR A 1 71 ? -4.912 -3.318 -10.402 1.00 67.00 71 THR A O 1
ATOM 540 N N . GLU A 1 72 ? -6.014 -2.260 -12.050 1.00 74.81 72 GLU A N 1
ATOM 541 C CA . GLU A 1 72 ? -4.866 -1.457 -12.502 1.00 74.81 72 GLU A CA 1
ATOM 542 C C . GLU A 1 72 ? -4.481 -0.375 -11.480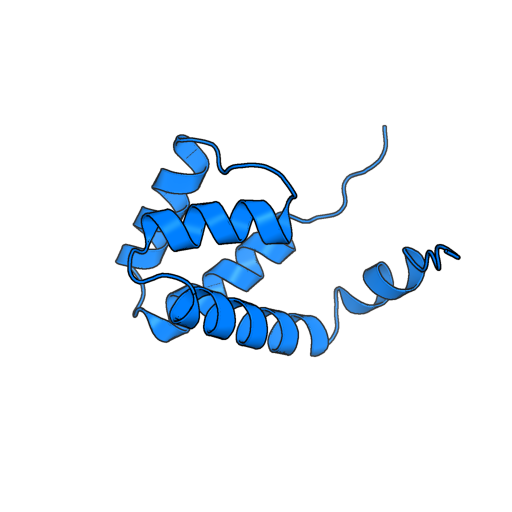 1.00 74.81 72 GLU A C 1
ATOM 544 O O . GLU A 1 72 ? -3.303 -0.029 -11.343 1.00 74.81 72 GLU A O 1
ATOM 549 N N . ALA A 1 73 ? -5.459 0.117 -10.708 1.00 82.75 73 ALA A N 1
ATOM 550 C CA . ALA A 1 73 ? -5.250 1.100 -9.652 1.00 82.75 73 ALA A CA 1
ATOM 551 C C . ALA A 1 73 ? -4.286 0.586 -8.574 1.00 82.75 73 ALA A C 1
ATOM 553 O O . ALA A 1 73 ? -3.380 1.312 -8.16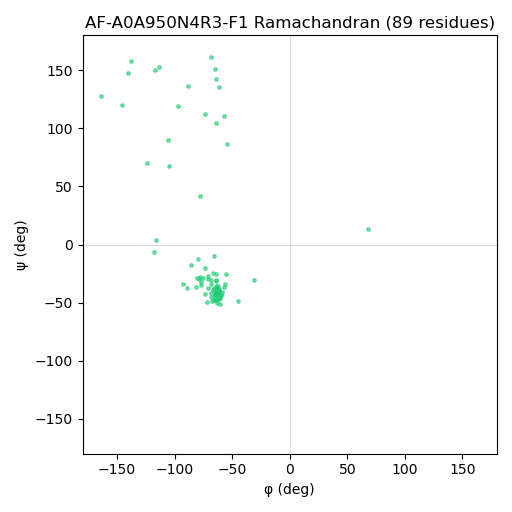8 1.00 82.75 73 ALA A O 1
ATOM 554 N N . TRP A 1 74 ? -4.437 -0.673 -8.147 1.00 83.88 74 TRP A N 1
ATOM 555 C CA . TRP A 1 74 ? -3.602 -1.269 -7.099 1.00 83.88 74 TRP A CA 1
ATOM 556 C C . TRP A 1 74 ? -2.165 -1.532 -7.552 1.00 83.88 74 TRP A C 1
ATOM 558 O O . TRP A 1 74 ? -1.236 -1.305 -6.778 1.00 83.88 74 TRP A O 1
ATOM 568 N N . GLU A 1 75 ? -1.955 -1.957 -8.800 1.00 84.31 75 GLU A N 1
ATOM 569 C CA . GLU A 1 75 ? -0.605 -2.094 -9.365 1.00 84.31 75 GLU A CA 1
ATOM 570 C C . GLU A 1 75 ? 0.085 -0.732 -9.470 1.00 84.31 75 GLU A C 1
ATOM 572 O O . GLU A 1 75 ? 1.254 -0.572 -9.109 1.00 84.31 75 GLU A O 1
ATOM 577 N N . SER A 1 76 ? -0.653 0.283 -9.928 1.00 82.94 76 SER A N 1
ATOM 578 C CA . SER A 1 76 ? -0.135 1.642 -10.013 1.00 82.94 76 SER A CA 1
ATOM 579 C C . SER A 1 76 ? 0.184 2.226 -8.639 1.00 82.94 76 SER A C 1
ATOM 581 O O . SER A 1 76 ? 1.264 2.785 -8.446 1.00 82.94 76 SER A O 1
ATOM 583 N N . PHE A 1 77 ? -0.704 2.018 -7.668 1.00 84.56 77 PHE A N 1
ATOM 584 C CA . PHE A 1 77 ? -0.508 2.413 -6.281 1.00 84.56 77 PHE A CA 1
ATOM 585 C C . PHE A 1 77 ? 0.712 1.728 -5.651 1.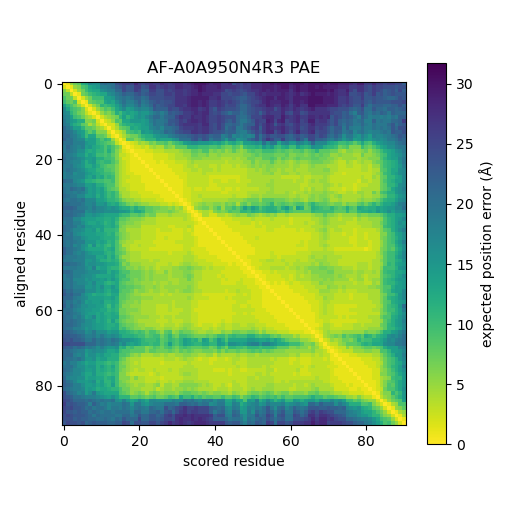00 84.56 77 PHE A C 1
ATOM 587 O O . PHE A 1 77 ? 1.531 2.410 -5.044 1.00 84.56 77 PHE A O 1
ATOM 594 N N . ALA A 1 78 ? 0.914 0.424 -5.868 1.00 84.19 78 ALA A N 1
ATOM 595 C CA . ALA A 1 78 ? 2.098 -0.294 -5.390 1.00 84.19 78 ALA A CA 1
ATOM 596 C C . ALA A 1 78 ? 3.403 0.306 -5.945 1.00 84.19 78 ALA A C 1
ATOM 598 O O . ALA A 1 78 ? 4.361 0.504 -5.203 1.00 84.19 78 ALA A O 1
ATOM 599 N N . ARG A 1 79 ? 3.427 0.687 -7.230 1.00 79.62 79 ARG A N 1
ATOM 600 C CA . ARG A 1 79 ? 4.578 1.388 -7.832 1.00 79.62 79 ARG A CA 1
ATOM 601 C C . ARG A 1 79 ? 4.795 2.779 -7.245 1.00 79.62 79 ARG A C 1
ATOM 603 O O . ARG A 1 79 ? 5.937 3.206 -7.116 1.00 79.62 79 ARG A O 1
ATOM 610 N N . ILE A 1 80 ? 3.723 3.514 -6.942 1.00 80.31 80 ILE A N 1
ATOM 611 C CA . ILE A 1 80 ? 3.820 4.817 -6.266 1.00 80.31 80 ILE A CA 1
ATOM 612 C C . ILE A 1 80 ? 4.387 4.621 -4.861 1.00 80.31 80 ILE A C 1
ATOM 614 O O . ILE A 1 80 ? 5.294 5.345 -4.480 1.00 80.31 80 ILE A O 1
ATOM 618 N N . LEU A 1 81 ? 3.930 3.605 -4.132 1.00 78.88 81 LEU A N 1
ATOM 619 C CA . LEU A 1 81 ? 4.399 3.288 -2.786 1.00 78.88 81 LEU A CA 1
ATOM 620 C C . LEU A 1 81 ? 5.872 2.852 -2.765 1.00 78.88 81 LEU A C 1
ATOM 622 O O . LEU A 1 81 ? 6.625 3.271 -1.892 1.00 78.88 81 LEU A O 1
ATOM 626 N N . PHE A 1 82 ? 6.312 2.081 -3.760 1.00 73.06 82 PHE A N 1
ATOM 627 C CA . PHE A 1 82 ? 7.727 1.741 -3.930 1.00 73.06 82 PHE A CA 1
ATOM 628 C C . PHE A 1 82 ? 8.579 2.926 -4.392 1.00 73.06 82 PHE A C 1
ATOM 630 O O . PHE A 1 82 ? 9.754 2.974 -4.055 1.00 73.06 82 PHE A O 1
ATOM 637 N N . ARG A 1 83 ? 8.004 3.907 -5.101 1.00 68.00 83 ARG A N 1
ATOM 638 C CA . ARG A 1 83 ? 8.687 5.173 -5.423 1.00 68.00 83 ARG A CA 1
ATOM 639 C C . ARG A 1 83 ? 8.704 6.169 -4.264 1.00 68.00 83 ARG A C 1
ATOM 641 O O . ARG A 1 83 ? 9.652 6.928 -4.161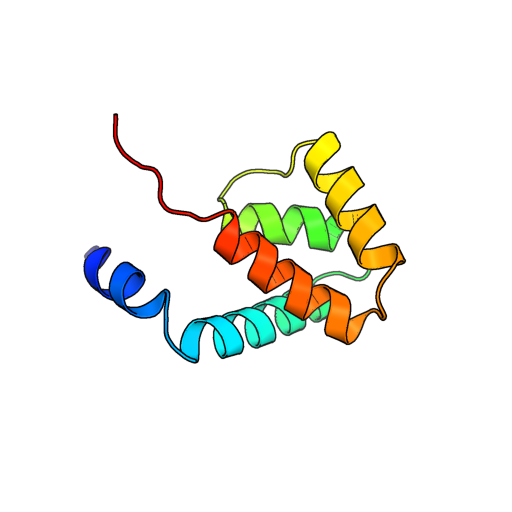 1.00 68.00 83 ARG A O 1
ATOM 648 N N . LEU A 1 84 ? 7.698 6.152 -3.388 1.00 66.81 84 LEU A N 1
ATOM 649 C CA . LEU A 1 84 ? 7.721 6.855 -2.098 1.00 66.81 84 LEU A CA 1
ATOM 650 C C . LEU A 1 84 ? 8.817 6.288 -1.187 1.00 66.81 84 LEU A C 1
ATOM 652 O O . LEU A 1 84 ? 9.348 7.007 -0.348 1.00 66.81 84 LEU A O 1
ATOM 656 N N . ASN A 1 85 ? 9.192 5.022 -1.396 1.00 55.31 85 ASN A N 1
ATOM 657 C CA . ASN A 1 85 ? 10.408 4.408 -0.870 1.00 55.31 85 ASN A CA 1
ATOM 658 C C . ASN A 1 85 ? 11.643 4.826 -1.698 1.00 55.31 85 ASN A C 1
ATOM 660 O O . ASN A 1 85 ? 12.508 4.013 -2.025 1.00 55.31 85 ASN A O 1
ATOM 664 N N . GLU A 1 86 ? 11.728 6.107 -2.068 1.00 46.66 86 GLU A N 1
ATOM 665 C CA . GLU A 1 86 ? 13.018 6.697 -2.385 1.00 46.66 86 GLU A CA 1
ATOM 666 C C . GLU A 1 86 ? 13.805 6.643 -1.075 1.00 46.66 86 GLU A C 1
ATOM 668 O O . GLU A 1 86 ? 13.511 7.344 -0.106 1.00 46.66 86 GLU A O 1
ATOM 673 N N . PHE A 1 87 ? 14.739 5.698 -1.016 1.00 52.31 87 PHE A N 1
ATOM 674 C CA . PHE A 1 87 ? 15.743 5.579 0.025 1.00 52.31 87 PHE A CA 1
ATOM 675 C C . PHE A 1 87 ? 16.510 6.907 0.133 1.00 52.31 87 PHE A C 1
ATOM 677 O O . PHE A 1 87 ? 17.572 7.086 -0.454 1.00 52.31 87 PHE A O 1
ATOM 684 N N . VAL A 1 88 ? 15.980 7.835 0.926 1.00 46.31 88 VAL A N 1
ATOM 685 C CA . VAL A 1 88 ? 16.696 8.987 1.473 1.00 46.31 88 VAL A CA 1
ATOM 686 C C . VAL A 1 88 ? 16.956 8.698 2.953 1.00 46.31 88 VAL A C 1
ATOM 688 O O . VAL A 1 88 ? 16.406 9.316 3.854 1.00 46.31 88 VAL A O 1
ATOM 691 N N . TYR A 1 89 ? 17.801 7.706 3.217 1.00 43.78 89 TYR A N 1
ATOM 692 C CA . TYR A 1 89 ? 18.757 7.807 4.321 1.00 43.78 89 TYR A CA 1
ATOM 693 C C . TYR A 1 89 ? 20.048 8.274 3.627 1.00 43.78 89 TYR A C 1
ATOM 695 O O . TYR A 1 89 ? 20.494 7.617 2.694 1.00 43.78 89 TYR A O 1
ATOM 703 N N . VAL A 1 90 ? 20.659 9.423 3.916 1.00 32.62 90 VAL A N 1
ATOM 704 C CA . VAL A 1 90 ? 21.259 9.816 5.196 1.00 32.62 90 VAL A CA 1
ATOM 705 C C . VAL A 1 90 ? 21.483 11.339 5.216 1.00 32.62 90 VAL A C 1
ATOM 707 O O . VAL A 1 90 ? 22.192 11.866 4.356 1.00 32.62 90 VAL A O 1
ATOM 710 N N . ARG A 1 91 ? 20.993 12.019 6.256 1.00 33.88 91 ARG A N 1
ATOM 711 C CA . ARG A 1 91 ? 21.836 12.863 7.117 1.00 33.88 91 ARG A CA 1
ATOM 712 C C . ARG A 1 91 ? 21.256 12.943 8.518 1.00 33.88 91 ARG A C 1
ATOM 714 O O . ARG A 1 91 ? 20.030 13.142 8.622 1.00 33.88 91 ARG A O 1
#

Sequence (91 aa):
RITSTTPLQALFMLNDPLVHDAAKAFAARLQKERADDADRVERAFQLALGRPASPDESAAALAYLAKMGKTEAWESFARILFRLNEFVYVR

pLDDT: mean 72.08, std 16.18, range [32.62, 87.94]

Mean predicted aligned error: 10.27 Å

Radius of gyration: 14.05 Å; Cα contacts (8 Å, |Δi|>4): 56; chains: 1; bounding box: 35×30×28 Å

Nearest PDB structures (foldseek):
  8hqj-assembly1_A  TM=2.753E-01  e=4.492E+00  Severe acute respiratory syndrome coronavirus 2

Foldseek 3Di:
DDDDDDPVVVVVCLPDCVLLVVLLVLLVVLVVPDPDPLVSQQVLCCVLVVDGADPVRSVVLVVQCVVDDNNVSSSVSSSVSVVVPPPPDDD